Protein AF-A0A377ZHU4-F1 (afdb_monomer_lite)

pLDDT: mean 87.59, std 11.43, range [41.56, 98.5]

InterPro domains:
  IPR013783 Immunoglobulin-like fold [G3DSA:2.60.40.10] (1-74)

Radius of gyration: 23.34 Å; chains: 1; bounding box: 64×34×52 Å

Organism: Klebsiella pneumoniae (NCBI:txid573)

Structure (mmCIF, N/CA/C/O backbone):
data_AF-A0A377ZHU4-F1
#
_entry.id   AF-A0A377ZHU4-F1
#
loop_
_atom_site.group_PDB
_atom_site.id
_atom_site.type_symbol
_atom_site.label_atom_id
_atom_site.label_alt_id
_atom_site.label_comp_id
_atom_site.label_asym_id
_atom_site.label_entity_id
_atom_site.label_seq_id
_atom_site.pdbx_PDB_ins_code
_atom_site.Cartn_x
_atom_site.Cartn_y
_atom_site.Cartn_z
_atom_site.occupancy
_atom_site.B_iso_or_equiv
_atom_site.auth_seq_id
_atom_site.auth_comp_id
_atom_site.auth_asym_id
_atom_site.auth_atom_id
_atom_site.pdbx_PDB_model_num
ATOM 1 N N . MET A 1 1 ? -4.905 -9.991 -23.396 1.00 44.69 1 MET A N 1
ATOM 2 C CA . MET A 1 1 ? -4.493 -9.366 -22.123 1.00 44.69 1 MET A CA 1
ATOM 3 C C . MET A 1 1 ? -5.480 -8.252 -21.872 1.00 44.69 1 MET A C 1
ATOM 5 O O . MET A 1 1 ? -5.430 -7.256 -22.581 1.00 44.69 1 MET A O 1
ATOM 9 N N . ASP A 1 2 ? -6.442 -8.481 -20.986 1.00 56.56 2 ASP A N 1
ATOM 10 C CA . ASP A 1 2 ? -7.511 -7.523 -20.716 1.00 56.56 2 ASP A CA 1
ATOM 11 C C . ASP A 1 2 ? -6.923 -6.236 -20.126 1.00 56.56 2 ASP A C 1
ATOM 13 O O . ASP A 1 2 ? -6.268 -6.255 -19.086 1.00 56.56 2 ASP A O 1
ATOM 17 N N . GLY A 1 3 ? -7.093 -5.127 -20.851 1.00 69.44 3 GLY A N 1
ATOM 18 C CA . GLY A 1 3 ? -6.517 -3.805 -20.581 1.00 69.44 3 GLY A CA 1
ATOM 19 C C . GLY A 1 3 ? -7.137 -3.080 -19.385 1.00 69.44 3 GLY A C 1
ATOM 20 O O . GLY A 1 3 ? -7.496 -1.911 -19.491 1.00 69.44 3 GLY A O 1
ATOM 21 N N . GLU A 1 4 ? -7.289 -3.770 -18.256 1.00 87.50 4 GLU A N 1
ATOM 22 C CA . GLU A 1 4 ? -7.808 -3.206 -17.009 1.00 87.50 4 GLU A CA 1
ATOM 23 C C . GLU A 1 4 ? -6.856 -2.163 -16.412 1.00 87.50 4 GLU A C 1
ATOM 25 O O . GLU A 1 4 ? -7.321 -1.159 -15.880 1.00 87.50 4 GLU A O 1
ATOM 30 N N . LEU A 1 5 ? -5.542 -2.367 -16.527 1.00 90.62 5 LEU A N 1
ATOM 31 C CA . LEU A 1 5 ? -4.527 -1.403 -16.115 1.00 90.62 5 LEU A CA 1
ATOM 32 C C . LEU A 1 5 ? -3.600 -1.107 -17.293 1.00 90.62 5 LEU A C 1
ATOM 34 O O . LEU A 1 5 ? -2.915 -1.992 -17.806 1.00 90.62 5 LEU A O 1
ATOM 38 N N . LEU A 1 6 ? -3.574 0.153 -17.708 1.00 92.56 6 LEU A N 1
ATOM 39 C CA . LEU A 1 6 ? -2.696 0.675 -18.746 1.00 92.56 6 LEU A CA 1
ATOM 40 C C . LEU A 1 6 ? -1.721 1.667 -18.121 1.00 92.56 6 LEU A C 1
ATOM 42 O O . LEU A 1 6 ? -2.027 2.299 -17.111 1.00 92.56 6 LEU A O 1
ATOM 46 N N . PHE A 1 7 ? -0.556 1.837 -18.733 1.00 92.56 7 PHE A N 1
ATOM 47 C CA . PHE A 1 7 ? 0.413 2.831 -18.295 1.00 92.56 7 PHE A CA 1
ATOM 48 C C . PHE A 1 7 ? 1.136 3.471 -19.476 1.00 92.56 7 PHE A C 1
ATOM 50 O O . PHE A 1 7 ? 1.286 2.858 -20.536 1.00 92.56 7 PHE A O 1
ATOM 57 N N . ALA A 1 8 ? 1.569 4.714 -19.289 1.00 92.88 8 ALA A N 1
ATOM 58 C CA . ALA A 1 8 ? 2.328 5.461 -20.278 1.00 92.88 8 ALA A CA 1
ATOM 59 C C . ALA A 1 8 ? 3.369 6.382 -19.611 1.00 92.88 8 ALA A C 1
ATOM 61 O O . ALA A 1 8 ? 3.068 6.960 -18.564 1.00 92.88 8 ALA A O 1
ATOM 62 N N . PRO A 1 9 ? 4.547 6.570 -20.234 1.00 91.94 9 PRO A N 1
ATOM 63 C CA . PRO A 1 9 ? 5.019 5.861 -21.426 1.00 91.94 9 PRO A CA 1
ATOM 64 C C . PRO A 1 9 ? 5.440 4.415 -21.097 1.00 91.94 9 PRO A C 1
ATOM 66 O O . PRO A 1 9 ? 5.659 4.063 -19.942 1.00 91.94 9 PRO A O 1
ATOM 69 N N . ARG A 1 10 ? 5.546 3.550 -22.115 1.00 88.38 10 ARG A N 1
ATOM 70 C CA . ARG A 1 10 ? 6.033 2.165 -21.925 1.00 88.38 10 ARG A CA 1
ATOM 71 C C . ARG A 1 10 ? 7.544 2.089 -21.712 1.00 88.38 10 ARG A C 1
ATOM 73 O O . ARG A 1 10 ? 8.026 1.145 -21.099 1.00 88.38 10 ARG A O 1
ATOM 80 N N . GLN A 1 11 ? 8.261 3.059 -22.263 1.00 90.06 11 GLN A N 1
ATOM 81 C CA . GLN A 1 11 ? 9.701 3.220 -22.172 1.00 90.06 11 GLN A CA 1
ATOM 82 C C . GLN A 1 11 ? 9.999 4.711 -22.289 1.00 90.06 11 GLN A C 1
ATOM 84 O O . GLN A 1 11 ? 9.340 5.413 -23.057 1.00 90.06 11 GLN A O 1
ATOM 89 N N . LEU A 1 12 ? 10.987 5.177 -21.539 1.00 89.62 12 LEU A N 1
ATOM 90 C CA . LEU A 1 12 ? 11.489 6.539 -21.614 1.00 89.62 12 LEU A CA 1
ATOM 91 C C . LEU A 1 12 ? 13.007 6.529 -21.422 1.00 89.62 12 LEU A C 1
ATOM 93 O O . LEU A 1 12 ? 13.558 5.569 -20.882 1.00 89.62 12 LEU A O 1
ATOM 97 N N . VAL A 1 13 ? 13.671 7.577 -21.898 1.00 88.94 13 VAL A N 1
ATOM 98 C CA . VAL A 1 13 ? 15.103 7.807 -21.690 1.00 88.94 13 VAL A CA 1
ATOM 99 C C . VAL A 1 13 ? 15.220 9.002 -20.753 1.00 88.94 13 VAL A C 1
ATOM 101 O O . VAL A 1 13 ? 14.704 10.061 -21.091 1.00 88.94 13 VAL A O 1
ATOM 104 N N . LEU A 1 14 ? 15.869 8.824 -19.601 1.00 88.00 14 LEU A N 1
ATOM 105 C CA . LEU A 1 14 ? 16.191 9.911 -18.669 1.00 88.00 14 LEU A CA 1
ATOM 106 C C . LEU A 1 14 ? 17.678 10.215 -18.754 1.00 88.00 14 LEU A C 1
ATOM 108 O O . LEU A 1 14 ? 18.501 9.297 -18.692 1.00 88.00 14 LEU A O 1
ATOM 112 N N . GLN A 1 15 ? 18.024 11.492 -18.861 1.00 87.94 15 GLN A N 1
ATOM 113 C CA . GLN A 1 15 ? 19.386 11.943 -18.604 1.00 87.94 15 GLN A CA 1
ATOM 114 C C . GLN A 1 15 ? 19.654 12.029 -17.095 1.00 87.94 15 GLN A C 1
ATOM 116 O O . GLN A 1 15 ? 18.749 11.972 -16.260 1.00 87.94 15 GLN A O 1
ATOM 121 N N . ALA A 1 16 ? 20.928 12.168 -16.729 1.00 85.56 16 ALA A N 1
ATOM 122 C CA . ALA A 1 16 ? 21.320 12.315 -15.334 1.00 85.56 16 ALA A CA 1
ATOM 123 C C . ALA A 1 16 ? 20.656 13.553 -14.704 1.00 85.56 16 ALA A C 1
ATOM 125 O O . ALA A 1 16 ? 20.793 14.664 -15.210 1.00 85.56 16 ALA A O 1
ATOM 126 N N . GLY A 1 17 ? 19.958 13.347 -13.585 1.00 90.06 17 GLY A N 1
ATOM 127 C CA . GLY A 1 17 ? 19.230 14.401 -12.873 1.00 90.06 17 GLY A CA 1
ATOM 128 C C . GLY A 1 17 ? 17.835 14.710 -13.425 1.00 90.06 17 GLY A C 1
ATOM 129 O O . GLY A 1 17 ? 17.125 15.506 -12.817 1.00 90.06 17 GLY A O 1
ATOM 130 N N . GLU A 1 18 ? 17.413 14.085 -14.529 1.00 91.62 18 GLU A N 1
ATOM 131 C CA . GLU A 1 18 ? 16.050 14.240 -15.040 1.00 91.62 18 GLU A CA 1
ATOM 132 C C . GLU A 1 18 ? 15.041 13.394 -14.262 1.00 91.62 18 GLU A C 1
ATOM 134 O O . GLU A 1 18 ? 15.358 12.387 -13.628 1.00 91.62 18 GLU A O 1
ATOM 139 N N . SER A 1 19 ? 13.785 13.824 -14.311 1.00 88.44 19 SER A N 1
ATOM 140 C CA . SER A 1 19 ? 12.638 13.121 -13.744 1.00 88.44 19 SER A CA 1
ATOM 141 C C . SER A 1 19 ? 11.467 13.247 -14.707 1.00 88.44 19 SER A C 1
ATOM 143 O O . SER A 1 19 ? 11.280 14.301 -15.308 1.00 88.44 19 SER A O 1
ATOM 145 N N . GLU A 1 20 ? 10.669 12.192 -14.837 1.00 89.25 20 GLU A N 1
ATOM 146 C CA . GLU A 1 20 ? 9.498 12.185 -15.714 1.00 89.25 20 GLU A CA 1
ATOM 147 C C . GLU A 1 20 ? 8.323 11.459 -15.052 1.00 89.25 20 GLU A C 1
ATOM 149 O O . GLU A 1 20 ? 8.501 10.574 -14.209 1.00 89.25 20 GLU A O 1
ATOM 154 N N . TYR A 1 21 ? 7.107 11.836 -15.440 1.00 89.88 21 TYR A N 1
ATOM 155 C CA . TYR A 1 21 ? 5.875 11.270 -14.915 1.00 89.88 21 TYR A CA 1
ATOM 156 C C . TYR A 1 21 ? 5.460 9.996 -15.655 1.00 89.88 21 TYR A C 1
ATOM 158 O O . TYR A 1 21 ? 5.309 9.970 -16.877 1.00 89.88 21 TYR A O 1
ATOM 166 N N . PHE A 1 22 ? 5.128 8.962 -14.882 1.00 90.56 22 PHE A N 1
ATOM 167 C CA . PHE A 1 22 ? 4.408 7.787 -15.367 1.00 90.56 22 PHE A CA 1
ATOM 168 C C . PHE A 1 22 ? 2.930 7.885 -15.003 1.00 90.56 22 PHE A C 1
ATOM 170 O O . PHE A 1 22 ? 2.565 8.085 -13.844 1.00 90.56 22 PHE A O 1
ATOM 177 N N . LYS A 1 23 ? 2.061 7.717 -15.999 1.00 93.50 23 LYS A N 1
ATOM 178 C CA . LYS A 1 23 ? 0.608 7.729 -15.818 1.00 93.50 23 LYS A CA 1
ATOM 179 C C . LYS A 1 23 ? 0.082 6.305 -15.822 1.00 93.50 23 LYS A C 1
ATOM 181 O O . LYS A 1 23 ? 0.391 5.550 -16.738 1.00 93.50 23 LYS A O 1
ATOM 186 N N . PHE A 1 24 ? -0.753 5.980 -14.841 1.00 93.75 24 PHE A N 1
ATOM 187 C CA . PHE A 1 24 ? -1.494 4.723 -14.761 1.00 93.75 24 PHE A CA 1
ATOM 188 C C . PHE A 1 24 ? -2.981 4.996 -14.992 1.00 93.75 24 PHE A C 1
ATOM 190 O O . PHE A 1 24 ? -3.550 5.911 -14.400 1.00 93.75 24 PHE A O 1
ATOM 197 N N . TYR A 1 25 ? -3.613 4.193 -15.842 1.00 93.56 25 TYR A N 1
ATOM 198 C CA . TYR A 1 25 ? -5.024 4.291 -16.194 1.00 93.56 25 TYR A CA 1
ATOM 199 C C . TYR A 1 25 ? -5.708 2.975 -15.853 1.00 93.56 25 TYR A C 1
ATOM 201 O O . TYR A 1 25 ? -5.353 1.933 -16.399 1.00 93.56 25 TYR A O 1
ATOM 209 N N . TYR A 1 26 ? -6.696 3.025 -14.963 1.00 93.44 26 TYR A N 1
ATOM 210 C CA . TYR A 1 26 ? -7.468 1.855 -14.567 1.00 93.44 26 TYR A CA 1
ATOM 211 C C . TYR A 1 26 ? -8.873 1.894 -15.184 1.00 93.44 26 TYR A C 1
ATOM 213 O O . TYR A 1 26 ? -9.672 2.791 -14.904 1.00 93.44 26 TYR A O 1
ATOM 221 N N . HIS A 1 27 ? -9.178 0.892 -16.005 1.00 92.38 27 HIS A N 1
ATOM 222 C CA . HIS A 1 27 ? -10.456 0.690 -16.694 1.00 92.38 27 HIS A CA 1
ATOM 223 C C . HIS A 1 27 ? -11.178 -0.590 -16.253 1.00 92.38 27 HIS A C 1
ATOM 225 O O . HIS A 1 27 ? -12.100 -1.048 -16.924 1.00 92.38 27 HIS A O 1
ATOM 231 N N . GLY A 1 28 ? -10.786 -1.153 -15.112 1.00 89.56 28 GLY A N 1
ATOM 232 C CA . GLY A 1 28 ? -11.410 -2.347 -14.563 1.00 89.56 28 GLY A CA 1
ATOM 233 C C . GLY A 1 28 ? -12.821 -2.154 -14.015 1.00 89.56 28 GLY A C 1
ATOM 234 O O . GLY A 1 28 ? -13.382 -1.042 -14.035 1.00 89.56 28 GLY A O 1
ATOM 235 N N . PRO A 1 29 ? -13.398 -3.245 -13.481 1.00 91.19 29 PRO A N 1
ATOM 236 C CA . PRO A 1 29 ? -14.741 -3.262 -12.934 1.00 91.19 29 PRO A CA 1
ATOM 237 C C . PRO A 1 29 ? -14.968 -2.184 -11.874 1.00 91.19 29 PRO A C 1
ATOM 239 O O . PRO A 1 29 ? -14.072 -1.760 -11.136 1.00 91.19 29 PRO A O 1
ATOM 242 N N . ARG A 1 30 ? -16.220 -1.735 -11.816 1.00 90.06 30 ARG A N 1
ATOM 243 C CA . ARG A 1 30 ? -16.729 -0.787 -10.825 1.00 90.06 30 ARG A CA 1
ATOM 244 C C . ARG A 1 30 ? -17.335 -1.565 -9.660 1.00 90.06 30 ARG A C 1
ATOM 246 O O . ARG A 1 30 ? -18.550 -1.610 -9.535 1.00 90.06 30 ARG A O 1
ATOM 253 N N . ASP A 1 31 ? -16.506 -2.237 -8.871 1.00 91.62 31 ASP A N 1
ATOM 254 C CA . ASP A 1 31 ? -16.973 -3.083 -7.769 1.00 91.62 31 ASP A CA 1
ATOM 255 C C . ASP A 1 31 ? -16.381 -2.675 -6.410 1.00 91.62 31 ASP A C 1
ATOM 257 O O . ASP A 1 31 ? -15.620 -1.712 -6.286 1.00 91.62 31 ASP A O 1
ATOM 261 N N . ASN A 1 32 ? -16.771 -3.425 -5.377 1.00 92.75 32 ASN A N 1
ATOM 262 C CA . ASN A 1 32 ? -16.372 -3.216 -3.987 1.00 92.75 32 ASN A CA 1
ATOM 263 C C . ASN A 1 32 ? -15.085 -3.968 -3.614 1.00 92.75 32 ASN A C 1
ATOM 265 O O . ASN A 1 32 ? -14.917 -4.355 -2.457 1.00 92.75 32 ASN A O 1
ATOM 269 N N . ARG A 1 33 ? -14.200 -4.226 -4.587 1.00 92.38 33 ARG A N 1
ATOM 270 C CA . ARG A 1 33 ? -12.953 -4.968 -4.372 1.00 92.38 33 ARG A CA 1
ATOM 271 C C . ARG A 1 33 ? -11.736 -4.099 -4.632 1.00 92.38 33 ARG A C 1
ATOM 273 O O . ARG A 1 33 ? -11.582 -3.502 -5.695 1.00 92.38 33 ARG A O 1
ATOM 280 N N . GLU A 1 34 ? -10.843 -4.089 -3.656 1.00 93.94 34 GLU A N 1
ATOM 281 C CA . GLU A 1 34 ? -9.500 -3.561 -3.823 1.00 93.94 34 GLU A CA 1
ATOM 282 C C . GLU A 1 34 ? -8.656 -4.496 -4.696 1.00 93.94 34 GLU A C 1
ATOM 284 O O . GLU A 1 34 ? -8.796 -5.721 -4.627 1.00 93.94 34 GLU A O 1
ATOM 289 N N . ARG A 1 35 ? -7.780 -3.924 -5.527 1.00 94.06 35 ARG A N 1
ATOM 290 C CA . ARG A 1 35 ? -6.881 -4.679 -6.411 1.00 94.06 35 ARG A CA 1
ATOM 291 C C . ARG A 1 35 ? -5.447 -4.204 -6.253 1.00 94.06 35 ARG A C 1
ATOM 293 O O . ARG A 1 35 ? -5.192 -3.007 -6.137 1.00 94.06 35 ARG A O 1
ATOM 300 N N . TYR A 1 36 ? -4.519 -5.150 -6.304 1.00 94.00 36 TYR A N 1
ATOM 301 C CA . TYR A 1 36 ? -3.093 -4.909 -6.124 1.00 94.00 36 TYR A CA 1
ATOM 302 C C . TYR A 1 36 ? -2.358 -5.296 -7.396 1.00 94.00 36 TYR A C 1
ATOM 304 O O . TYR A 1 36 ? -2.483 -6.423 -7.874 1.00 94.00 36 TYR A O 1
ATOM 312 N N . TYR A 1 37 ? -1.568 -4.368 -7.914 1.00 94.06 37 TYR A N 1
ATOM 313 C CA . TYR A 1 37 ? -0.737 -4.577 -9.087 1.00 94.06 37 TYR A CA 1
ATOM 314 C C . TYR A 1 37 ? 0.717 -4.345 -8.704 1.00 94.06 37 TYR A C 1
ATOM 316 O O . TYR A 1 37 ? 1.043 -3.348 -8.062 1.00 94.06 37 TYR A O 1
ATOM 324 N N . ARG A 1 38 ? 1.602 -5.255 -9.116 1.00 94.25 38 ARG A N 1
ATOM 325 C CA . ARG A 1 38 ? 3.043 -5.013 -9.051 1.00 94.25 38 ARG A CA 1
ATOM 326 C C . ARG A 1 38 ? 3.455 -4.217 -10.282 1.00 94.25 38 ARG A C 1
ATOM 328 O O . ARG A 1 38 ? 3.199 -4.643 -11.406 1.00 94.25 38 ARG A O 1
ATOM 335 N N . VAL A 1 39 ? 4.099 -3.084 -10.054 1.00 92.69 39 VAL A N 1
ATOM 336 C CA . VAL A 1 39 ? 4.686 -2.239 -11.089 1.00 9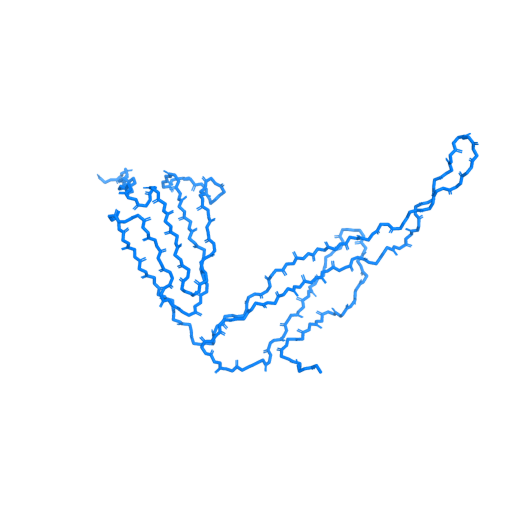2.69 39 VAL A CA 1
ATOM 337 C C . VAL A 1 39 ? 6.197 -2.404 -11.010 1.00 92.69 39 VAL A C 1
ATOM 339 O O . VAL A 1 39 ? 6.792 -2.112 -9.978 1.00 92.69 39 VAL A O 1
ATOM 342 N N . SER A 1 40 ? 6.799 -2.871 -12.099 1.00 92.50 40 SER A N 1
ATOM 343 C CA . SER A 1 40 ? 8.237 -3.126 -12.193 1.00 92.50 40 SER A CA 1
ATOM 344 C C . SER A 1 40 ? 8.872 -2.138 -13.165 1.00 92.50 40 SER A C 1
ATOM 346 O O . SER A 1 40 ? 8.601 -2.183 -14.367 1.00 92.50 40 SER A O 1
ATOM 348 N N . PHE A 1 41 ? 9.731 -1.260 -12.659 1.00 90.69 41 PHE A N 1
ATOM 349 C CA . PHE A 1 41 ? 10.559 -0.373 -13.468 1.00 90.69 41 PHE A CA 1
ATOM 350 C C . PHE A 1 41 ? 11.889 -1.064 -13.731 1.00 90.69 41 PHE A C 1
ATOM 352 O O . PHE A 1 41 ? 12.669 -1.289 -12.810 1.00 90.69 41 PHE A O 1
ATOM 359 N N . ARG A 1 42 ? 12.136 -1.431 -14.986 1.00 90.81 42 ARG A N 1
ATOM 360 C CA . ARG A 1 42 ? 13.386 -2.062 -15.405 1.00 90.81 42 ARG A CA 1
ATOM 361 C C . ARG A 1 42 ? 14.251 -1.044 -16.129 1.00 90.81 42 ARG A C 1
ATOM 363 O O . ARG A 1 42 ? 13.842 -0.519 -17.163 1.00 90.81 42 ARG A O 1
ATOM 370 N N . GLU A 1 43 ? 15.448 -0.819 -15.613 1.00 87.38 43 GLU A N 1
ATOM 371 C CA . GLU A 1 43 ? 16.464 -0.044 -16.308 1.00 87.38 43 GLU A CA 1
ATOM 372 C C . GLU A 1 43 ? 17.023 -0.858 -17.482 1.00 87.38 43 GLU A C 1
ATOM 374 O O . GLU A 1 43 ? 17.306 -2.054 -17.355 1.00 87.38 43 GLU A O 1
ATOM 379 N N . ILE A 1 44 ? 17.161 -0.207 -18.638 1.00 84.56 44 ILE A N 1
ATOM 380 C CA . ILE A 1 44 ? 17.868 -0.765 -19.789 1.00 84.56 44 ILE A CA 1
ATOM 381 C C . ILE A 1 44 ? 19.275 -0.160 -19.764 1.00 84.56 44 ILE A C 1
ATOM 383 O O . ILE A 1 44 ? 19.402 1.048 -19.985 1.00 84.56 44 ILE A O 1
ATOM 387 N N . PRO A 1 45 ? 20.319 -0.954 -19.477 1.00 77.19 45 PRO A N 1
ATOM 388 C CA . PRO A 1 45 ? 21.677 -0.442 -19.402 1.00 77.19 45 PRO A CA 1
ATOM 389 C C . PRO A 1 45 ? 22.101 0.146 -20.749 1.00 77.19 45 PRO A C 1
ATOM 391 O O . PRO A 1 45 ? 21.823 -0.400 -21.814 1.00 77.19 45 PRO A O 1
ATOM 394 N N . THR A 1 46 ? 22.782 1.289 -20.703 1.00 73.25 46 THR A N 1
ATOM 395 C CA . THR A 1 46 ? 23.237 1.997 -21.910 1.00 73.25 46 THR A CA 1
ATOM 396 C C . THR A 1 46 ? 24.680 1.664 -22.289 1.00 73.25 46 THR A C 1
ATOM 398 O O . THR A 1 46 ? 25.124 2.034 -23.378 1.00 73.25 46 THR A O 1
ATOM 401 N N . ARG A 1 47 ? 25.438 0.997 -21.402 1.00 71.06 47 ARG A N 1
ATOM 402 C CA . ARG A 1 47 ? 26.855 0.650 -21.597 1.00 71.06 47 ARG A CA 1
ATOM 403 C C . ARG A 1 47 ? 27.218 -0.665 -20.908 1.00 71.06 47 ARG A C 1
ATOM 405 O O . ARG A 1 47 ? 26.825 -0.895 -19.768 1.00 71.06 47 ARG A O 1
ATOM 412 N N . ASN A 1 48 ? 28.070 -1.449 -21.565 1.00 72.69 48 ASN A N 1
ATOM 413 C CA . ASN A 1 48 ? 28.746 -2.590 -20.951 1.00 72.69 48 ASN A CA 1
ATOM 414 C C . ASN A 1 48 ? 29.913 -2.118 -20.081 1.00 72.69 48 ASN A C 1
ATOM 416 O O . ASN A 1 48 ? 30.719 -1.283 -20.497 1.00 72.69 48 ASN A O 1
ATOM 420 N N . LEU A 1 49 ? 30.029 -2.683 -18.881 1.00 71.69 49 LEU A N 1
ATOM 421 C CA . LEU A 1 49 ? 31.173 -2.479 -18.002 1.00 71.69 49 LEU A CA 1
ATOM 422 C C . LEU A 1 49 ? 32.223 -3.547 -18.313 1.00 71.69 49 LEU A C 1
ATOM 424 O O . LEU A 1 49 ? 32.149 -4.672 -17.824 1.00 71.69 49 LEU A O 1
ATOM 428 N N . THR A 1 50 ? 33.207 -3.192 -19.134 1.00 75.19 50 THR A N 1
ATOM 429 C CA . THR A 1 50 ? 34.351 -4.052 -19.457 1.00 75.19 50 THR A CA 1
ATOM 430 C C . THR A 1 50 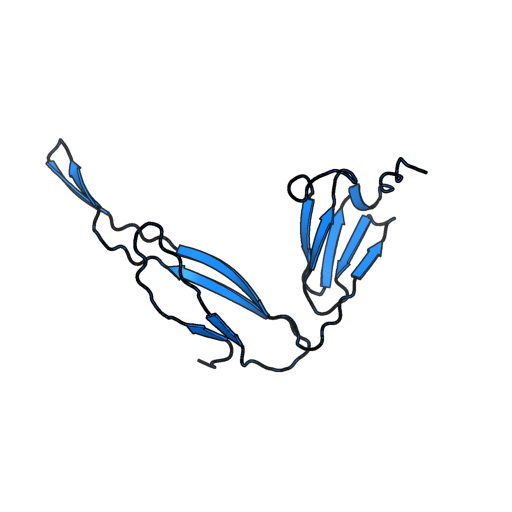? 35.541 -3.699 -18.569 1.00 75.19 50 THR A C 1
ATOM 432 O O . THR A 1 50 ? 36.024 -2.564 -18.595 1.00 75.19 50 THR A O 1
ATOM 435 N N . ARG A 1 51 ? 36.056 -4.662 -17.799 1.00 73.56 51 ARG A N 1
ATOM 436 C CA . ARG A 1 51 ? 37.283 -4.506 -17.004 1.00 73.56 51 ARG A CA 1
ATOM 437 C C . ARG A 1 51 ? 38.317 -5.536 -17.444 1.00 73.56 51 ARG A C 1
ATOM 439 O O . ARG A 1 51 ? 38.048 -6.736 -17.448 1.00 73.56 51 ARG A O 1
ATOM 446 N N . ARG A 1 52 ? 39.522 -5.072 -17.786 1.00 72.88 52 ARG A N 1
ATOM 447 C CA . ARG A 1 52 ? 40.665 -5.956 -18.053 1.00 72.88 52 ARG A CA 1
ATOM 448 C C . ARG A 1 52 ? 41.327 -6.375 -16.744 1.00 72.88 52 ARG A C 1
ATOM 450 O O . ARG A 1 52 ? 41.632 -5.528 -15.903 1.00 72.88 52 ARG A O 1
ATOM 457 N N . SER A 1 53 ? 41.537 -7.677 -16.583 1.00 70.88 53 SER A N 1
ATOM 458 C CA . SER A 1 53 ? 42.313 -8.233 -15.477 1.00 70.88 53 SER A CA 1
ATOM 459 C C . SER A 1 53 ? 43.798 -7.880 -15.648 1.00 70.88 53 SER A C 1
ATOM 461 O O . SER A 1 53 ? 44.309 -7.983 -16.767 1.00 70.88 53 SER A O 1
ATOM 463 N N . PRO A 1 54 ? 44.526 -7.537 -14.567 1.00 68.44 54 PRO A N 1
ATOM 464 C CA . PRO A 1 54 ? 45.977 -7.343 -14.609 1.00 68.44 54 PRO A CA 1
ATOM 465 C C . PRO A 1 54 ? 46.750 -8.572 -15.112 1.00 68.44 54 PRO A C 1
ATOM 467 O O . PRO A 1 54 ? 47.848 -8.434 -15.638 1.00 68.44 54 PRO A O 1
ATOM 470 N N . THR A 1 55 ? 46.179 -9.771 -14.966 1.00 75.69 55 THR A N 1
ATOM 471 C CA . THR A 1 55 ? 46.792 -11.055 -15.349 1.00 75.69 55 THR A CA 1
ATOM 472 C C . THR A 1 55 ? 46.440 -11.521 -16.767 1.00 75.69 55 THR A C 1
ATOM 474 O O . THR A 1 55 ? 46.798 -12.632 -17.148 1.00 75.69 55 THR A O 1
ATOM 477 N N . GLY A 1 56 ? 45.762 -10.682 -17.559 1.00 67.44 56 GLY A N 1
ATOM 478 C CA . GLY A 1 56 ? 45.227 -11.054 -18.869 1.00 67.44 56 GLY A CA 1
ATOM 479 C C . GLY A 1 56 ? 43.842 -11.695 -18.751 1.00 67.44 56 GLY A C 1
ATOM 480 O O . GLY A 1 56 ? 43.624 -12.614 -17.967 1.00 67.44 56 GLY A O 1
ATOM 481 N N . GLY A 1 57 ? 42.881 -11.160 -19.505 1.00 73.62 57 GLY A N 1
ATOM 482 C CA . GLY A 1 57 ? 41.466 -11.543 -19.470 1.00 73.62 57 GLY A CA 1
ATOM 483 C C . GLY A 1 57 ? 40.554 -10.316 -19.434 1.00 73.62 57 GLY A C 1
ATOM 484 O O . GLY A 1 57 ? 40.897 -9.299 -18.829 1.00 73.62 57 GLY A O 1
ATOM 485 N N . GLU A 1 58 ? 39.403 -10.395 -20.095 1.00 76.38 58 GLU A N 1
ATOM 486 C CA . GLU A 1 58 ? 38.393 -9.335 -20.126 1.00 76.38 58 GLU A CA 1
ATOM 487 C C . GLU A 1 58 ? 37.116 -9.841 -19.457 1.00 76.38 58 GLU A C 1
ATOM 489 O O . GLU A 1 58 ? 36.575 -10.878 -19.836 1.00 76.38 58 GLU A O 1
ATOM 494 N N . VAL A 1 59 ? 36.658 -9.123 -18.433 1.00 75.69 59 VAL A N 1
ATOM 495 C CA . VAL A 1 59 ? 35.383 -9.387 -17.765 1.00 75.69 59 VAL A CA 1
ATOM 496 C C . VAL A 1 59 ? 34.402 -8.317 -18.223 1.00 75.69 59 VAL A C 1
ATOM 498 O O . VAL A 1 59 ? 34.646 -7.131 -18.002 1.00 75.69 59 VAL A O 1
ATOM 501 N N . SER A 1 60 ? 33.309 -8.734 -18.860 1.00 78.06 60 SER A N 1
ATOM 502 C CA . SER A 1 60 ? 32.208 -7.855 -19.264 1.00 78.06 60 SER A CA 1
ATOM 503 C C . SER A 1 60 ? 31.007 -8.087 -18.354 1.00 78.06 60 SER A C 1
ATOM 505 O O . SER A 1 60 ? 30.578 -9.227 -18.179 1.00 78.06 60 SER A O 1
ATOM 507 N N . MET A 1 61 ? 30.464 -7.013 -17.783 1.00 74.75 61 MET A N 1
ATOM 508 C CA . MET A 1 61 ? 29.266 -7.034 -16.946 1.00 74.75 61 MET A CA 1
ATOM 509 C C . MET A 1 61 ? 28.237 -6.031 -17.469 1.00 74.75 61 MET A C 1
ATOM 511 O O . MET A 1 61 ? 28.571 -4.886 -17.767 1.00 74.75 61 MET A O 1
ATOM 515 N N . GLU A 1 62 ? 26.979 -6.452 -17.525 1.00 79.62 62 GLU A N 1
ATOM 516 C CA . GLU A 1 62 ? 25.845 -5.617 -17.924 1.00 79.62 62 GLU A CA 1
ATOM 517 C C . GLU A 1 62 ? 24.799 -5.640 -16.791 1.00 79.62 62 GLU A C 1
ATOM 519 O O . GLU A 1 62 ? 23.924 -6.508 -16.766 1.00 79.62 62 GLU A O 1
ATOM 524 N N . PRO A 1 63 ? 24.938 -4.772 -15.767 1.00 75.81 63 PRO A N 1
ATOM 525 C CA . PRO A 1 63 ? 24.014 -4.762 -14.639 1.00 75.81 63 PRO A CA 1
ATOM 526 C C . PRO A 1 63 ? 22.641 -4.236 -15.069 1.00 75.81 63 PRO A C 1
ATOM 528 O O . PRO A 1 63 ? 22.536 -3.211 -15.737 1.00 75.81 63 PRO A O 1
ATOM 531 N N . VAL A 1 64 ? 21.583 -4.923 -14.642 1.00 84.19 64 VAL A N 1
ATOM 532 C CA . VAL A 1 64 ? 20.189 -4.517 -14.857 1.00 84.19 64 VAL A CA 1
ATOM 533 C C . VAL A 1 64 ? 19.563 -4.238 -13.498 1.00 84.19 64 VAL A C 1
ATOM 535 O O . VAL A 1 64 ? 19.499 -5.134 -12.655 1.00 84.19 64 VAL A O 1
ATOM 538 N N . VAL A 1 65 ? 19.076 -3.016 -13.294 1.00 85.25 65 VAL A N 1
ATOM 539 C CA . VAL A 1 65 ? 18.344 -2.633 -12.082 1.00 85.25 65 VAL A CA 1
ATOM 540 C C . VAL A 1 65 ? 16.846 -2.792 -12.327 1.00 85.25 65 VAL A C 1
ATOM 542 O O . VAL A 1 65 ? 16.322 -2.378 -13.363 1.00 85.25 65 VAL A O 1
ATOM 545 N N . VAL A 1 66 ? 16.147 -3.409 -11.374 1.00 91.06 66 VAL A N 1
ATOM 546 C CA . VAL A 1 66 ? 14.684 -3.508 -11.375 1.00 91.06 66 VAL A CA 1
ATOM 547 C C . VAL A 1 66 ? 14.159 -2.964 -10.056 1.00 91.06 66 VAL A C 1
ATOM 549 O O . VAL A 1 66 ? 14.537 -3.449 -8.992 1.00 91.06 66 VAL A O 1
ATOM 552 N N . MET A 1 67 ? 13.288 -1.962 -10.130 1.00 89.44 67 MET A N 1
ATOM 553 C CA . MET A 1 67 ? 12.579 -1.406 -8.984 1.00 89.44 67 MET A CA 1
ATOM 554 C C . MET A 1 67 ? 11.125 -1.863 -9.022 1.00 89.44 67 MET A C 1
ATOM 556 O O . MET A 1 67 ? 10.385 -1.513 -9.940 1.00 89.44 67 MET A O 1
ATOM 560 N N . ASP A 1 68 ? 10.713 -2.619 -8.010 1.00 93.25 68 ASP A N 1
ATOM 561 C CA . ASP A 1 68 ? 9.333 -3.068 -7.851 1.00 93.25 68 ASP A CA 1
ATOM 562 C C . ASP A 1 68 ? 8.585 -2.176 -6.856 1.00 93.25 68 ASP A C 1
ATOM 564 O O . ASP A 1 68 ? 9.061 -1.907 -5.754 1.00 93.25 68 ASP A O 1
ATOM 568 N N . THR A 1 69 ? 7.378 -1.755 -7.224 1.00 92.50 69 THR A N 1
ATOM 569 C CA . THR A 1 69 ? 6.435 -1.067 -6.338 1.00 92.50 69 THR A CA 1
ATOM 570 C C . THR A 1 69 ? 5.041 -1.678 -6.451 1.00 92.50 69 THR A C 1
ATOM 572 O O . THR A 1 69 ? 4.737 -2.421 -7.389 1.00 92.50 69 THR A O 1
ATOM 575 N N . ILE A 1 70 ? 4.179 -1.388 -5.479 1.00 92.81 70 ILE A N 1
ATOM 576 C CA . ILE A 1 70 ? 2.797 -1.867 -5.445 1.00 92.81 70 ILE A CA 1
ATOM 577 C C . ILE A 1 70 ? 1.863 -0.692 -5.724 1.00 92.81 70 ILE A C 1
ATOM 579 O O . ILE A 1 70 ? 1.830 0.286 -4.980 1.00 92.81 70 ILE A O 1
ATOM 583 N N . LEU A 1 71 ? 1.057 -0.824 -6.774 1.00 94.88 71 LEU A N 1
ATOM 584 C CA . LEU A 1 71 ? -0.072 0.053 -7.051 1.00 94.88 71 LEU A CA 1
ATOM 585 C C . LEU A 1 71 ? -1.343 -0.581 -6.484 1.00 94.88 71 LEU A C 1
ATOM 587 O O . LEU A 1 71 ? -1.711 -1.694 -6.865 1.00 94.88 71 LEU A O 1
ATOM 591 N N . VAL A 1 72 ? -2.035 0.148 -5.610 1.00 95.44 72 VAL A N 1
ATOM 592 C CA . VAL A 1 72 ? -3.311 -0.296 -5.043 1.00 95.44 72 VAL A CA 1
ATOM 593 C C . VAL A 1 72 ? -4.457 0.505 -5.645 1.00 95.44 72 VAL A C 1
ATOM 595 O O . VAL A 1 72 ? -4.538 1.721 -5.468 1.00 95.44 72 VAL A O 1
ATOM 598 N N . VAL A 1 73 ? -5.362 -0.183 -6.335 1.00 95.44 73 VAL A N 1
ATOM 599 C CA . VAL A 1 73 ? -6.606 0.396 -6.847 1.00 95.44 73 VAL A CA 1
ATOM 600 C C . VAL A 1 73 ? -7.696 0.176 -5.807 1.00 95.44 73 VAL A C 1
ATOM 602 O O . VAL A 1 73 ? -8.137 -0.953 -5.584 1.00 95.44 73 VAL A O 1
ATOM 605 N N . ARG A 1 74 ? -8.121 1.267 -5.167 1.00 96.00 74 ARG A N 1
ATOM 606 C CA . ARG A 1 74 ? -9.201 1.252 -4.175 1.00 96.00 74 ARG A CA 1
ATOM 607 C C . ARG A 1 74 ? -10.569 1.044 -4.842 1.00 96.00 74 ARG A C 1
ATOM 609 O O . ARG A 1 74 ? -10.747 1.458 -5.992 1.00 96.00 74 ARG A O 1
ATOM 616 N N . PRO A 1 75 ? -11.550 0.458 -4.130 1.00 95.88 75 PRO A N 1
ATOM 617 C CA . PRO A 1 75 ? -12.935 0.430 -4.589 1.00 95.88 75 PRO A CA 1
ATOM 618 C C . PRO A 1 75 ? -13.453 1.833 -4.909 1.00 95.88 75 PRO A C 1
ATOM 620 O O . PRO A 1 75 ? -13.055 2.810 -4.273 1.00 95.88 75 PRO A O 1
ATOM 623 N N . ARG A 1 76 ? -14.383 1.939 -5.863 1.00 91.50 76 ARG A N 1
ATOM 624 C CA . ARG A 1 76 ? -14.989 3.237 -6.216 1.00 91.50 76 ARG A CA 1
ATOM 625 C C . ARG A 1 76 ? -15.870 3.785 -5.099 1.00 91.50 76 ARG A C 1
ATOM 627 O O . ARG A 1 76 ? -15.875 4.987 -4.860 1.00 91.50 76 ARG A O 1
ATOM 634 N N . GLU A 1 77 ? -16.585 2.894 -4.420 1.00 94.62 77 GLU A N 1
ATOM 635 C CA . GLU A 1 77 ? -17.363 3.197 -3.223 1.00 94.62 77 GLU A CA 1
ATOM 636 C C . GLU A 1 77 ? -16.593 2.707 -1.997 1.00 94.62 77 GLU A C 1
ATOM 638 O O . GLU A 1 77 ? -16.607 1.527 -1.632 1.00 94.62 77 GLU A O 1
ATOM 643 N N . VAL A 1 78 ? -15.858 3.627 -1.380 1.00 96.25 78 VAL A N 1
ATOM 644 C CA . VAL A 1 78 ? -15.007 3.319 -0.233 1.00 96.25 78 VAL A CA 1
ATOM 645 C C . VAL A 1 78 ? -15.849 3.198 1.036 1.00 96.25 78 VAL A C 1
ATOM 647 O O . VAL A 1 78 ? -16.525 4.134 1.453 1.00 96.25 78 VAL A O 1
ATOM 650 N N . GLN A 1 79 ? -15.735 2.053 1.700 1.00 97.19 79 GLN A N 1
ATOM 651 C CA . GLN A 1 79 ? -16.224 1.804 3.049 1.00 97.19 79 GLN A CA 1
ATOM 652 C C . GLN A 1 79 ? -15.025 1.705 3.990 1.00 97.19 79 GLN A C 1
ATOM 654 O O . GLN A 1 79 ? -14.495 0.622 4.242 1.00 97.19 79 GLN A O 1
ATOM 659 N N . PHE A 1 80 ? -14.588 2.851 4.504 1.00 97.31 80 PHE A N 1
ATOM 660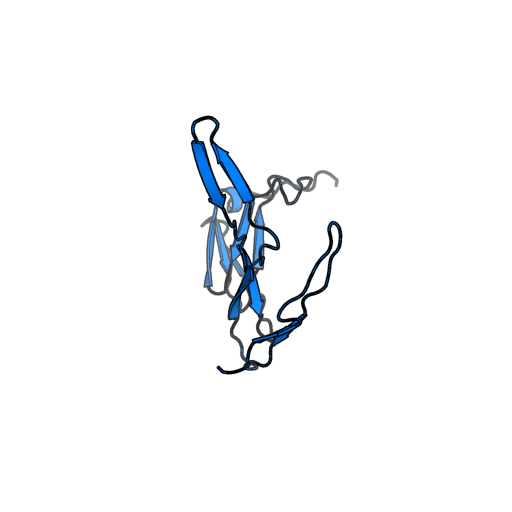 C CA . PHE A 1 80 ? -13.524 2.915 5.499 1.00 97.31 80 PHE A CA 1
ATOM 661 C C . PHE A 1 80 ? -14.086 2.555 6.878 1.00 97.31 80 PHE A C 1
ATOM 663 O O . PHE A 1 80 ? -14.784 3.355 7.501 1.00 97.31 80 PHE A O 1
ATOM 670 N N . LYS A 1 81 ? -13.825 1.328 7.333 1.00 98.19 81 LYS A N 1
ATOM 671 C CA . LYS A 1 81 ? -14.302 0.806 8.619 1.00 98.19 81 LYS A CA 1
ATOM 672 C C . LYS A 1 81 ? -13.189 0.027 9.303 1.00 98.19 81 LYS A C 1
ATOM 674 O O . LYS A 1 81 ? -12.440 -0.707 8.660 1.00 98.19 81 LYS A O 1
ATOM 679 N N . TRP A 1 82 ? -13.096 0.185 10.613 1.00 98.31 82 TRP A N 1
ATOM 680 C CA . TRP A 1 82 ? -12.158 -0.543 11.452 1.00 98.31 82 TRP A CA 1
ATOM 681 C C . TRP A 1 82 ? -12.788 -0.802 12.815 1.00 98.31 82 TRP A C 1
ATOM 683 O O . TRP A 1 82 ? -13.721 -0.109 13.225 1.00 98.31 82 TRP A O 1
ATOM 693 N N . SER A 1 83 ? -12.291 -1.820 13.507 1.00 98.19 83 SER A N 1
ATOM 694 C CA . SER A 1 83 ? -12.627 -2.082 14.902 1.00 98.19 83 SER A CA 1
ATOM 695 C C . SER A 1 83 ? -11.363 -2.092 15.744 1.00 98.19 83 SER A C 1
ATOM 697 O O . SER A 1 83 ? -10.302 -2.524 15.292 1.00 98.19 83 SER A O 1
ATOM 699 N N . PHE A 1 84 ? -11.484 -1.606 16.973 1.00 96.94 84 PHE A N 1
ATOM 700 C CA . PHE A 1 84 ? -10.409 -1.600 17.948 1.00 96.94 84 PHE A CA 1
ATOM 701 C C . PHE A 1 84 ? -10.883 -2.252 19.235 1.00 96.94 84 PHE A C 1
ATOM 703 O O . PHE A 1 84 ? -11.880 -1.842 19.824 1.00 96.94 84 PHE A O 1
ATOM 710 N N . ASP A 1 85 ? -10.147 -3.271 19.654 1.00 96.69 85 ASP A N 1
ATOM 711 C CA . ASP A 1 85 ? -10.336 -3.945 20.927 1.00 96.69 85 ASP A CA 1
ATOM 712 C C . ASP A 1 85 ? -9.113 -3.655 21.793 1.00 96.69 85 ASP A C 1
ATOM 714 O O . ASP A 1 85 ? -8.029 -4.211 21.593 1.00 96.69 85 ASP A O 1
ATOM 718 N N . LYS A 1 86 ? -9.301 -2.758 22.763 1.00 93.69 86 LYS A N 1
ATOM 719 C CA . LYS A 1 86 ? -8.253 -2.350 23.699 1.00 93.69 86 LYS A CA 1
ATOM 720 C C . LYS A 1 86 ? -7.826 -3.488 24.625 1.00 93.69 86 LYS A C 1
ATOM 722 O O . LYS A 1 86 ? -6.661 -3.551 25.001 1.00 93.69 86 LYS A O 1
ATOM 727 N N . VAL A 1 87 ? -8.735 -4.392 24.993 1.00 94.81 87 VAL A N 1
ATOM 728 C CA . VAL A 1 87 ? -8.428 -5.510 25.899 1.00 94.81 87 VAL A CA 1
ATOM 729 C C . VAL A 1 87 ? -7.586 -6.547 25.161 1.00 94.81 87 VAL A C 1
ATOM 731 O O . VAL A 1 87 ? -6.526 -6.954 25.641 1.00 94.81 87 VAL A O 1
ATOM 734 N N . ALA A 1 88 ? -7.997 -6.923 23.948 1.00 95.94 88 ALA A N 1
ATOM 735 C CA . ALA A 1 88 ? -7.219 -7.822 23.101 1.00 95.94 88 ALA A CA 1
ATOM 736 C C . ALA A 1 88 ? -5.943 -7.160 22.549 1.00 95.94 88 ALA A C 1
ATOM 738 O O . ALA A 1 88 ? -4.980 -7.868 22.228 1.00 95.94 88 ALA A O 1
ATOM 739 N N . GLY A 1 89 ? -5.899 -5.825 22.488 1.00 96.06 89 GLY A N 1
ATOM 740 C CA . GLY A 1 89 ? -4.826 -5.043 21.874 1.00 96.06 89 GLY A CA 1
ATOM 741 C C . GLY A 1 89 ? -4.808 -5.208 20.360 1.00 96.06 89 GLY A C 1
ATOM 742 O O . GLY A 1 89 ? -3.752 -5.491 19.796 1.00 96.06 89 GLY A O 1
ATOM 743 N N . THR A 1 90 ? -5.973 -5.132 19.711 1.00 97.69 90 THR A N 1
ATOM 744 C CA . THR A 1 90 ? -6.105 -5.388 18.271 1.00 97.69 90 THR A CA 1
ATOM 745 C C . THR A 1 90 ? -6.824 -4.286 17.523 1.00 97.69 90 THR A C 1
ATOM 747 O O . THR A 1 90 ? -7.847 -3.792 17.989 1.00 97.69 90 THR A O 1
ATOM 750 N N . VAL A 1 91 ? -6.348 -3.998 16.314 1.00 98.19 91 VAL A N 1
ATOM 751 C CA . VAL A 1 91 ? -7.058 -3.219 15.296 1.00 98.19 91 VAL A CA 1
ATOM 752 C C . VAL A 1 91 ? -7.353 -4.139 14.117 1.00 98.19 91 VAL A C 1
ATOM 754 O O . VAL A 1 91 ? -6.451 -4.812 13.621 1.00 98.19 91 VAL A O 1
ATOM 757 N N . SER A 1 92 ? -8.603 -4.168 13.665 1.00 98.44 92 SER A N 1
ATOM 758 C CA . SER A 1 92 ? -9.030 -4.952 12.501 1.00 98.44 92 SER A CA 1
ATOM 759 C C . SER A 1 92 ? -9.559 -4.033 11.412 1.00 98.44 92 SER A C 1
ATOM 761 O O . SER A 1 92 ? -10.339 -3.123 11.701 1.00 98.44 92 SER A O 1
ATOM 763 N N . ASN A 1 93 ? -9.192 -4.291 10.160 1.00 98.50 93 ASN A N 1
ATOM 764 C CA . ASN A 1 93 ? -9.815 -3.634 9.018 1.00 98.50 93 ASN A CA 1
ATOM 765 C C . ASN A 1 93 ? -11.118 -4.360 8.654 1.00 98.50 93 ASN A C 1
ATOM 767 O O . ASN A 1 93 ? -11.101 -5.446 8.079 1.00 98.50 93 ASN A O 1
ATOM 771 N N . THR A 1 94 ? -12.252 -3.751 8.993 1.00 98.38 94 THR A N 1
ATOM 772 C CA . THR A 1 94 ? -13.603 -4.274 8.716 1.00 98.38 94 THR A CA 1
ATOM 773 C C . THR A 1 94 ? -14.257 -3.596 7.506 1.00 98.38 94 THR A C 1
ATOM 775 O O . THR A 1 94 ? -15.449 -3.777 7.250 1.00 98.38 94 THR A O 1
ATOM 778 N N . GLY A 1 95 ? -13.489 -2.778 6.783 1.00 97.94 95 GLY A N 1
ATOM 779 C CA . GLY A 1 95 ? -13.896 -2.062 5.584 1.00 97.94 95 GLY A CA 1
ATOM 780 C C . GLY A 1 95 ? -13.568 -2.812 4.296 1.00 97.94 95 GLY A C 1
ATOM 781 O O . GLY A 1 95 ? -13.270 -4.003 4.303 1.00 97.94 95 GLY A O 1
ATOM 782 N N . ASN A 1 96 ? -13.616 -2.093 3.171 1.00 97.50 96 ASN A N 1
ATOM 783 C CA . ASN A 1 96 ? -13.289 -2.629 1.841 1.00 97.50 96 ASN A CA 1
ATOM 784 C C . ASN A 1 96 ? -12.053 -1.978 1.187 1.00 97.50 96 ASN A C 1
ATOM 786 O O . ASN A 1 96 ? -11.745 -2.292 0.041 1.00 97.50 96 ASN A O 1
ATOM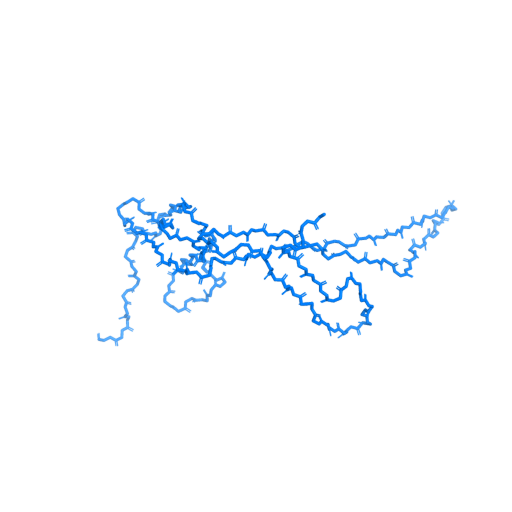 790 N N . THR A 1 97 ? -11.338 -1.103 1.899 1.00 97.75 97 THR A N 1
ATOM 791 C CA . THR A 1 97 ? -10.108 -0.442 1.428 1.00 97.75 97 THR A CA 1
ATOM 792 C C . THR A 1 97 ? -8.966 -0.654 2.417 1.00 97.75 97 THR A C 1
ATOM 794 O O . THR A 1 97 ? -9.212 -0.740 3.622 1.00 97.75 97 THR A O 1
ATOM 797 N N . TRP A 1 98 ? -7.718 -0.672 1.946 1.00 97.38 98 TRP A N 1
ATOM 798 C CA . TRP A 1 98 ? -6.556 -0.669 2.835 1.00 97.38 98 TRP A CA 1
ATOM 799 C C . TRP A 1 98 ? -6.376 0.660 3.575 1.00 97.38 98 TRP A C 1
ATOM 801 O O . TRP A 1 98 ? -6.751 1.728 3.073 1.00 97.38 98 TRP A O 1
ATOM 811 N N . PHE A 1 99 ? -5.701 0.602 4.724 1.00 97.44 99 PHE A N 1
ATOM 812 C CA . PHE A 1 99 ? -5.196 1.779 5.431 1.00 97.44 99 PHE A CA 1
ATOM 813 C C . PHE A 1 99 ? -3.870 1.522 6.154 1.00 97.44 99 PHE A C 1
ATOM 815 O O . PHE A 1 99 ? -3.528 0.380 6.452 1.00 97.44 99 PHE A O 1
ATOM 822 N N . LYS A 1 100 ? -3.117 2.597 6.424 1.00 96.44 100 LYS A N 1
ATOM 823 C CA . LYS A 1 100 ? -1.908 2.572 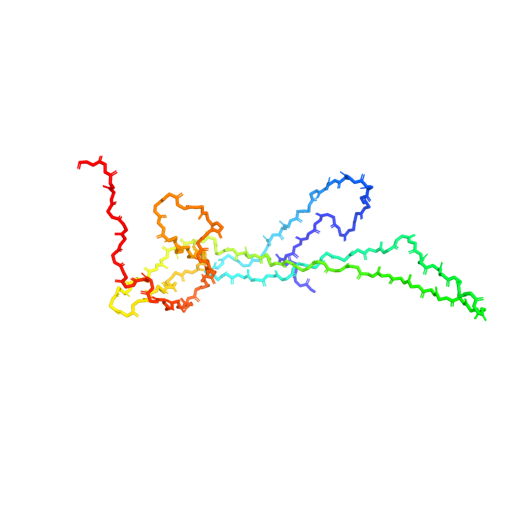7.259 1.00 96.44 100 LYS A CA 1
ATOM 824 C C . LYS A 1 100 ? -2.327 2.788 8.716 1.00 96.44 100 LYS A C 1
ATOM 826 O O . LYS A 1 100 ? -2.860 3.845 9.041 1.00 96.44 100 LYS A O 1
ATOM 831 N N . LEU A 1 101 ? -2.116 1.795 9.575 1.00 96.38 101 LEU A N 1
ATOM 832 C CA . LEU A 1 101 ? -2.138 1.965 11.025 1.00 96.38 101 LEU A CA 1
ATOM 833 C C . LEU A 1 101 ? -0.764 2.471 11.449 1.00 96.38 101 LEU A C 1
ATOM 835 O O . LEU A 1 101 ? 0.235 1.831 11.132 1.00 96.38 101 LEU A O 1
ATOM 839 N N . LEU A 1 102 ? -0.729 3.586 12.166 1.00 94.75 102 LEU A N 1
ATOM 840 C CA . LEU A 1 102 ? 0.485 4.142 12.745 1.00 94.75 102 LEU A CA 1
ATOM 841 C C . LEU A 1 102 ? 0.312 4.199 14.263 1.00 94.75 102 LEU A C 1
ATOM 843 O O . LEU A 1 102 ? -0.643 4.809 14.747 1.00 94.75 102 LEU A O 1
ATOM 847 N N . ILE A 1 103 ? 1.218 3.561 14.998 1.00 91.88 103 ILE A N 1
ATOM 848 C CA . ILE A 1 103 ? 1.290 3.640 16.457 1.00 91.88 103 ILE A CA 1
ATOM 849 C C . ILE A 1 103 ? 2.521 4.465 16.794 1.00 91.88 103 ILE A C 1
ATOM 851 O O . ILE A 1 103 ? 3.653 4.030 16.602 1.00 91.88 103 ILE A O 1
ATOM 855 N N . LYS A 1 104 ? 2.279 5.678 17.277 1.00 90.12 104 LYS A N 1
ATOM 856 C CA . LYS A 1 104 ? 3.326 6.601 17.695 1.00 90.12 104 LYS A CA 1
ATOM 857 C C . LYS A 1 104 ? 3.693 6.381 19.167 1.00 90.12 104 LYS A C 1
ATOM 859 O O . LYS A 1 104 ? 2.784 6.117 19.956 1.00 90.12 104 LYS A O 1
ATOM 864 N N . PRO A 1 105 ? 4.975 6.515 19.549 1.00 84.19 105 PRO A N 1
ATOM 865 C CA . PRO A 1 105 ? 5.400 6.407 20.946 1.00 84.19 105 PRO A CA 1
ATOM 866 C C . PRO A 1 105 ? 4.860 7.542 21.830 1.00 84.19 105 PRO A C 1
ATOM 868 O O . PRO A 1 105 ? 4.643 7.320 23.015 1.00 84.19 105 PRO A O 1
ATOM 871 N N . GLY A 1 106 ? 4.604 8.722 21.257 1.00 82.31 106 GLY A N 1
ATOM 872 C CA . GLY A 1 106 ? 4.038 9.874 21.963 1.00 82.31 106 GLY A CA 1
ATOM 873 C C . GLY A 1 106 ? 3.447 10.910 21.008 1.00 82.31 106 GLY A C 1
ATOM 874 O O . GLY A 1 106 ? 3.631 10.817 19.787 1.00 82.31 106 GLY A O 1
ATOM 875 N N . CYS A 1 107 ? 2.731 11.898 21.542 1.00 82.19 107 CYS A N 1
ATOM 876 C CA . CYS A 1 107 ? 2.009 12.891 20.729 1.00 82.19 107 CYS A CA 1
ATOM 877 C C . CYS A 1 107 ? 2.933 13.740 19.835 1.00 82.19 107 CYS A C 1
ATOM 879 O O . CYS A 1 107 ? 2.555 14.053 18.704 1.00 82.19 107 CYS A O 1
ATOM 881 N N . ASP A 1 108 ? 4.149 14.034 20.304 1.00 85.75 108 ASP A N 1
ATOM 882 C CA . ASP A 1 108 ? 5.124 14.889 19.606 1.00 85.75 108 ASP A CA 1
ATOM 883 C C . ASP A 1 108 ? 6.073 14.122 18.671 1.00 85.75 108 ASP A C 1
ATOM 885 O O . ASP A 1 108 ? 6.915 14.721 18.002 1.00 85.75 108 ASP A O 1
ATOM 889 N N . SER A 1 109 ? 5.945 12.795 18.601 1.00 86.44 109 SER A N 1
ATOM 890 C CA . SER A 1 109 ? 6.809 11.970 17.750 1.00 86.44 109 SER A CA 1
ATOM 891 C C . SER A 1 109 ? 6.473 12.096 16.260 1.00 86.44 109 SER A C 1
ATOM 893 O O . SER A 1 109 ? 5.322 12.328 15.848 1.00 86.44 109 SER A O 1
ATOM 895 N N . THR A 1 110 ? 7.488 11.914 15.420 1.00 89.00 110 THR A N 1
ATOM 896 C CA . THR A 1 110 ? 7.330 11.897 13.962 1.00 89.00 110 THR A CA 1
ATOM 897 C C . THR A 1 110 ? 6.630 10.614 13.500 1.00 89.00 110 THR A C 1
ATOM 899 O O . THR A 1 110 ? 6.389 9.686 14.270 1.00 89.00 110 THR A O 1
ATOM 902 N N . GLU A 1 111 ? 6.233 10.542 12.226 1.00 86.19 111 GLU A N 1
ATOM 903 C CA . GLU A 1 111 ? 5.726 9.272 11.685 1.00 86.19 111 GLU A CA 1
ATOM 904 C C . GLU A 1 111 ? 6.807 8.193 11.563 1.00 86.19 111 GLU A C 1
ATOM 906 O O . GLU A 1 111 ? 6.474 7.012 11.560 1.00 86.19 111 GLU A O 1
ATOM 911 N N . GLU A 1 112 ? 8.072 8.590 11.438 1.00 88.38 112 GLU A N 1
ATOM 912 C CA . GLU A 1 112 ? 9.220 7.696 11.235 1.00 88.38 112 GLU A CA 1
ATOM 913 C C . GLU A 1 112 ? 9.646 7.013 12.538 1.00 88.38 112 GLU A C 1
ATOM 915 O O . GLU A 1 112 ? 10.190 5.913 12.517 1.00 88.38 112 GLU A O 1
ATOM 920 N N . GLU A 1 113 ? 9.355 7.653 13.670 1.00 88.31 113 GLU A N 1
ATOM 921 C CA . GLU A 1 113 ? 9.580 7.127 15.019 1.00 88.31 113 GLU A CA 1
ATOM 922 C C . GLU A 1 113 ? 8.470 6.168 15.480 1.00 88.31 113 GLU A C 1
ATOM 924 O O . GLU A 1 113 ? 8.604 5.526 16.521 1.00 88.31 113 GLU A O 1
ATOM 929 N N . GLY A 1 114 ? 7.361 6.090 14.738 1.00 89.69 114 GLY A N 1
ATOM 930 C CA . GLY A 1 114 ? 6.229 5.217 15.034 1.00 89.69 114 GLY A CA 1
ATOM 931 C C . GLY A 1 114 ? 6.267 3.901 14.261 1.00 89.69 114 GLY A C 1
ATOM 932 O O . GLY A 1 114 ? 6.772 3.817 13.142 1.00 89.69 114 GLY A O 1
ATOM 933 N N . ASP A 1 115 ? 5.639 2.873 14.825 1.00 92.81 115 ASP A N 1
ATOM 934 C CA . ASP A 1 115 ? 5.456 1.605 14.128 1.00 92.81 115 ASP A CA 1
ATOM 935 C C . ASP A 1 115 ? 4.278 1.695 13.150 1.00 92.81 115 ASP A C 1
ATOM 937 O O . ASP A 1 115 ? 3.189 2.170 13.498 1.00 92.81 115 ASP A O 1
ATOM 941 N N . ALA A 1 116 ? 4.469 1.203 11.924 1.00 94.94 116 ALA A N 1
ATOM 942 C CA . ALA A 1 116 ? 3.467 1.273 10.868 1.00 94.94 116 ALA A CA 1
ATOM 943 C C . ALA A 1 116 ? 3.103 -0.101 10.290 1.00 94.94 116 ALA A C 1
ATOM 945 O O . ALA A 1 116 ? 3.965 -0.918 9.971 1.00 94.94 116 ALA A O 1
ATOM 946 N N . TRP A 1 117 ? 1.808 -0.308 10.048 1.00 96.25 117 TRP A N 1
ATOM 947 C CA . TRP A 1 117 ? 1.269 -1.483 9.365 1.00 96.25 117 TRP A CA 1
ATOM 948 C C . TRP A 1 117 ? 0.304 -1.069 8.264 1.00 96.25 117 TRP A C 1
ATOM 950 O O . TRP A 1 117 ? -0.508 -0.166 8.443 1.00 96.25 117 TRP A O 1
ATOM 960 N N . TYR A 1 118 ? 0.334 -1.778 7.143 1.00 96.12 118 TYR A N 1
ATOM 961 C CA . TYR A 1 118 ? -0.634 -1.624 6.062 1.00 96.12 118 TYR A CA 1
ATOM 962 C C . TYR A 1 118 ? -1.689 -2.726 6.183 1.00 96.12 118 TYR A C 1
ATOM 964 O O . TYR A 1 118 ? -1.395 -3.885 5.904 1.00 96.12 118 TYR A O 1
ATOM 972 N N . LEU A 1 119 ? -2.899 -2.381 6.628 1.00 97.69 119 LEU A N 1
ATOM 973 C CA . LEU A 1 119 ? -3.987 -3.339 6.823 1.00 97.69 119 LEU A CA 1
ATOM 974 C C . LEU A 1 119 ? -4.888 -3.344 5.596 1.00 97.69 119 LEU A C 1
ATOM 976 O O . LEU A 1 119 ? -5.577 -2.358 5.325 1.00 97.69 119 LEU A O 1
ATOM 980 N N . ARG A 1 120 ? -4.934 -4.469 4.891 1.00 97.12 120 ARG A N 1
ATOM 981 C CA . ARG A 1 120 ? -5.902 -4.738 3.822 1.00 97.12 120 ARG A CA 1
ATOM 982 C C . ARG A 1 120 ? -7.253 -5.138 4.427 1.00 97.12 120 ARG A C 1
ATOM 984 O O . ARG A 1 120 ? -7.304 -5.473 5.611 1.00 97.12 120 ARG A O 1
ATOM 991 N N . PRO A 1 121 ? -8.352 -5.124 3.654 1.00 97.38 121 PRO A N 1
ATOM 992 C CA . PRO A 1 121 ? -9.648 -5.610 4.127 1.00 97.38 121 PRO A CA 1
ATOM 993 C C . PRO A 1 121 ? -9.548 -7.002 4.768 1.00 97.38 121 PRO A C 1
ATOM 995 O O . PRO A 1 121 ? -9.067 -7.942 4.138 1.00 97.38 121 PRO A O 1
ATOM 998 N N . GLY A 1 122 ? -9.995 -7.126 6.019 1.00 97.19 122 GLY A N 1
ATOM 999 C CA . GLY A 1 122 ? -9.927 -8.359 6.806 1.00 97.19 122 GLY A CA 1
ATOM 1000 C C . GLY A 1 122 ? -8.623 -8.585 7.582 1.00 97.19 122 GLY A C 1
ATOM 1001 O O . GLY A 1 122 ? -8.602 -9.462 8.445 1.00 97.19 122 GLY A O 1
ATOM 1002 N N . ASP A 1 123 ? -7.559 -7.811 7.339 1.00 98.25 123 ASP A N 1
ATOM 1003 C CA . ASP A 1 123 ? -6.323 -7.921 8.122 1.00 98.25 123 ASP A CA 1
ATOM 1004 C C . ASP A 1 123 ? -6.556 -7.449 9.573 1.00 98.25 123 ASP A C 1
ATOM 1006 O O . ASP A 1 123 ? -7.302 -6.498 9.844 1.00 98.25 123 ASP A O 1
ATOM 1010 N N . VAL A 1 124 ? -5.873 -8.106 10.514 1.00 98.25 124 VAL A N 1
ATOM 1011 C CA . VAL A 1 124 ? -5.908 -7.798 11.950 1.00 98.25 124 VAL A CA 1
ATOM 1012 C C . VAL A 1 124 ? -4.485 -7.618 12.455 1.00 98.25 124 VAL A C 1
ATOM 1014 O O . VAL A 1 124 ? -3.656 -8.519 12.334 1.00 98.25 124 VAL A O 1
ATOM 1017 N N . VAL A 1 125 ? -4.210 -6.475 13.075 1.00 97.94 125 VAL A N 1
ATOM 1018 C CA . VAL A 1 125 ? -2.953 -6.214 13.780 1.00 97.94 125 VAL A CA 1
ATOM 1019 C C . VAL A 1 125 ? -3.190 -6.363 15.271 1.00 97.94 125 VAL A C 1
ATOM 1021 O O . VAL A 1 125 ? -4.128 -5.786 15.818 1.00 97.94 125 VAL A O 1
ATOM 1024 N N . ARG A 1 126 ? -2.321 -7.124 15.936 1.00 96.62 126 ARG A N 1
ATOM 1025 C CA . ARG A 1 126 ? -2.273 -7.240 17.394 1.00 96.62 126 ARG A CA 1
ATOM 1026 C C . ARG A 1 126 ? -0.964 -6.659 17.895 1.00 96.62 126 ARG A C 1
ATOM 1028 O O . ARG A 1 126 ? 0.087 -7.139 17.487 1.00 96.62 126 ARG A O 1
ATOM 1035 N N . GLN A 1 127 ? -1.032 -5.676 18.787 1.00 94.88 127 GLN A N 1
ATOM 1036 C CA . GLN A 1 127 ? 0.148 -5.048 19.378 1.00 94.88 127 GLN A CA 1
ATOM 1037 C C . GLN A 1 127 ? -0.057 -4.748 20.866 1.00 94.88 127 GLN A C 1
ATOM 1039 O O . GLN A 1 127 ? -1.117 -4.255 21.242 1.00 94.88 127 GLN A O 1
ATOM 1044 N N . PRO A 1 128 ? 0.931 -4.999 21.745 1.00 92.19 128 PRO A N 1
ATOM 1045 C CA . PRO A 1 128 ? 0.812 -4.672 23.167 1.00 92.19 128 PRO A CA 1
ATOM 1046 C C . PRO A 1 128 ? 0.587 -3.179 23.438 1.00 92.19 128 PRO A C 1
ATOM 1048 O O . PRO A 1 128 ? -0.196 -2.838 24.323 1.00 92.19 128 PRO A O 1
ATOM 1051 N N . ALA A 1 129 ? 1.210 -2.299 22.644 1.00 90.19 129 ALA A N 1
ATOM 1052 C CA . ALA A 1 129 ? 1.069 -0.844 22.760 1.00 90.19 129 ALA A CA 1
ATOM 1053 C C . ALA A 1 129 ? -0.392 -0.379 22.617 1.00 90.19 129 ALA A C 1
ATOM 1055 O O . ALA A 1 129 ? -0.821 0.551 23.288 1.00 90.19 129 ALA A O 1
ATOM 1056 N N . LEU A 1 130 ? -1.202 -1.104 21.839 1.00 92.06 130 LEU A N 1
ATOM 1057 C CA . LEU A 1 130 ? -2.631 -0.835 21.663 1.00 92.06 130 LEU A CA 1
ATOM 1058 C C . LEU A 1 130 ? -3.462 -1.016 22.943 1.00 92.06 130 LEU A C 1
ATOM 1060 O O . LEU A 1 130 ? -4.604 -0.570 23.001 1.00 92.06 130 LEU A O 1
ATOM 1064 N N . ARG A 1 131 ? -2.925 -1.682 23.970 1.00 92.62 131 ARG A N 1
ATOM 1065 C CA . ARG A 1 131 ? -3.595 -1.815 25.274 1.00 92.62 131 ARG A CA 1
ATOM 1066 C C . ARG A 1 131 ? -3.309 -0.631 26.190 1.00 92.62 131 ARG A C 1
ATOM 1068 O O . ARG A 1 131 ? -4.062 -0.397 27.139 1.00 92.62 131 ARG A O 1
ATOM 1075 N N . GLN A 1 132 ? -2.222 0.093 25.928 1.00 86.25 132 GLN A N 1
ATOM 1076 C CA . GLN A 1 132 ? -1.793 1.203 26.760 1.00 86.25 132 GLN A CA 1
ATOM 1077 C C . GLN A 1 132 ? -2.747 2.396 26.575 1.00 86.25 132 GLN A C 1
ATOM 1079 O O . GLN A 1 132 ? -3.305 2.597 25.492 1.00 86.25 132 GLN A O 1
ATOM 1084 N N . PRO A 1 133 ? -3.035 3.162 27.639 1.00 78.12 133 PRO A N 1
ATOM 1085 C CA . PRO A 1 133 ? -3.669 4.462 27.480 1.00 78.12 133 PRO A CA 1
ATOM 1086 C C . PRO A 1 133 ? -2.733 5.386 26.688 1.00 78.12 133 PRO A C 1
ATOM 1088 O O . PRO A 1 133 ? -1.524 5.341 26.886 1.00 78.12 133 PRO A O 1
ATOM 1091 N N . GLY A 1 134 ? -3.296 6.199 25.790 1.00 72.56 134 GLY A N 1
ATOM 1092 C CA . GLY A 1 134 ? -2.523 7.238 25.110 1.00 72.56 134 GLY A CA 1
ATOM 1093 C C . GLY A 1 134 ? -2.005 8.272 26.108 1.00 72.56 134 GLY A C 1
ATOM 1094 O O . GLY A 1 134 ? -2.568 8.414 27.199 1.00 72.56 134 GLY A O 1
ATOM 1095 N N . GLU A 1 135 ? -0.947 8.989 25.738 1.00 69.00 135 GLU A N 1
ATOM 1096 C CA . GLU A 1 135 ? -0.457 10.096 26.555 1.00 69.00 135 GLU A CA 1
ATOM 1097 C C . GLU A 1 135 ? -1.572 11.139 26.745 1.00 69.00 135 GLU A C 1
ATOM 1099 O O . GLU A 1 135 ? -2.257 11.499 25.780 1.00 69.00 135 GLU A O 1
ATOM 1104 N N . PRO A 1 136 ? -1.806 11.613 27.981 1.00 59.81 136 PRO A N 1
ATOM 1105 C CA . PRO A 1 136 ? -2.723 12.717 28.203 1.00 59.81 136 PRO A CA 1
ATOM 1106 C C . PRO A 1 136 ? -2.192 13.961 27.485 1.00 59.81 136 PRO A C 1
ATOM 1108 O O . PRO A 1 136 ? -0.990 14.210 27.474 1.00 59.81 136 PRO A O 1
ATOM 1111 N N . LEU A 1 137 ? -3.093 14.764 26.914 1.00 54.94 137 LEU A N 1
ATOM 1112 C CA . LEU A 1 137 ? -2.747 16.089 26.403 1.00 54.94 137 LEU A CA 1
ATOM 1113 C C . LEU A 1 137 ? -2.240 16.933 27.581 1.00 54.94 137 LEU A C 1
ATOM 1115 O O . LEU A 1 137 ? -3.030 17.435 28.380 1.00 54.94 137 LEU A O 1
ATOM 1119 N N . SER A 1 138 ? -0.925 17.056 27.731 1.00 54.03 138 SER A N 1
ATOM 1120 C CA . SER A 1 138 ? -0.309 17.925 28.727 1.00 54.03 138 SER A CA 1
ATOM 1121 C C . SER A 1 138 ? -0.492 19.380 28.292 1.00 54.03 138 SER A C 1
ATOM 1123 O O . SER A 1 138 ? 0.329 19.906 27.544 1.00 54.03 138 SER A O 1
ATOM 1125 N N . GLY A 1 139 ? -1.592 20.018 28.707 1.00 57.00 139 GLY A N 1
ATOM 1126 C CA . GLY A 1 139 ? -1.838 21.423 28.363 1.00 57.00 139 GLY A CA 1
ATOM 1127 C C . GLY A 1 139 ? -3.247 21.986 28.572 1.00 57.00 139 GLY A C 1
ATOM 1128 O O . GLY A 1 139 ? -3.602 22.920 27.856 1.00 57.00 139 GLY A O 1
ATOM 1129 N N . LEU A 1 140 ? -4.043 21.464 29.513 1.00 41.56 140 LEU A N 1
ATOM 1130 C CA . LEU A 1 140 ? -5.249 22.138 30.022 1.00 41.56 140 LEU A CA 1
A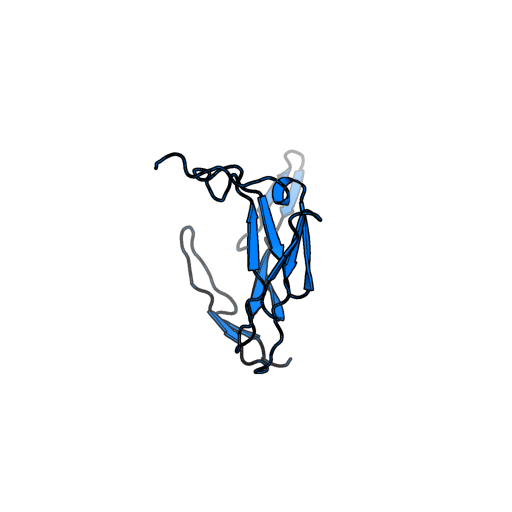TOM 1131 C C . LEU A 1 140 ? -5.228 22.183 31.549 1.00 41.56 140 LEU A C 1
ATOM 1133 O O . LEU A 1 140 ? -4.948 21.122 32.151 1.00 41.56 140 LEU A O 1
#

Sequence (140 aa):
MDGELLFAPRQLVLQAGESEYFKFYYHGPRDNRERYYRVSFREIPTRNLTRRSPTGGEVSMEPVVVMDTILVVRPREVQFKWSFDKVAGTVSNTGNTWFKLLIKPGCDSTEEEGDAWYLRPGDVVRQPALRQPGEPLSGL

Secondary structure (DSSP, 8-state):
---SEEEE-SS----TT---PPEEEE----SS--EEEEEEEE---SS-EEEE-TTS-EEEE----EEEEEEEE--SS----EEEETTTTEEEE-SSS-EEEEE-SSTT--STTSEEEEE-TT-EEE-GGGGSPPPP-S--

Foldseek 3Di:
DPPQKDKPDPDDDDDPPDDDDIDIDGPDDQDLAKDKDKDKDKDDAPDWDWDADPVGDIDTDDDIDIDIDIDIDHHPDWDADWDADLVQQKIFGQTSAKDKDWAAPAPPDDSVNTDIDIHHHGDMDHDPSSNDDHDPPPDD